Protein AF-A0A923QJL9-F1 (afdb_monomer)

Sequence (127 aa):
MVTKMKKPSSSETKSASPLAGTVKESAQQIWLAGLGAFSKAQDEGGKVFESLVKDGVAIQRKTQAVAEEKISEATNKMASMATQISSKASGQWGKLEDIFEDRVAKALNKLGVPSAKDIAALNARID

Mean predicted aligned error: 19.51 Å

pLDDT: mean 76.13, std 14.16, range [36.53, 93.5]

Radius of gyration: 48.53 Å; Cα contacts (8 Å, |Δi|>4): 6; chains: 1; bounding box: 66×45×153 Å

Secondary structure (DSSP, 8-state):
-----------------HHHHHHHHHHHHHHHHHHHHHHHHHHHHHHHHHHHHHHHHHHHHHHHHHHHHHHHHHHHHHHHHHHHHHHHHHHHHHHHHHHHHHHHHHHHHHTT---HHHHHHHHHHH-

Solvent-accessible surface area (backbone atoms only — not comparable to full-atom values): 7371 Å² total; per-residue (Å²): 135,90,81,89,88,86,82,82,79,89,82,85,82,93,60,88,48,73,65,62,58,51,51,51,52,49,52,50,49,52,48,50,50,50,54,51,50,50,51,49,49,52,63,52,43,53,54,54,47,52,49,50,52,52,50,49,52,52,50,50,52,52,50,49,54,50,47,52,51,52,49,51,51,49,49,50,52,49,50,51,49,50,51,51,49,48,66,68,38,51,75,53,47,54,60,49,46,56,54,46,49,54,50,49,51,53,50,39,47,74,72,69,46,79,51,74,66,58,54,51,58,49,51,69,70,73,110

Structure (mmCIF, N/CA/C/O backbone):
data_AF-A0A923QJL9-F1
#
_entry.id   AF-A0A923QJL9-F1
#
loop_
_atom_site.group_PDB
_atom_site.id
_atom_site.type_symbol
_atom_site.label_atom_id
_atom_site.label_alt_id
_atom_site.label_comp_id
_atom_site.label_asym_id
_atom_site.label_entity_id
_atom_site.label_seq_id
_atom_site.pdbx_PDB_ins_code
_atom_site.Cartn_x
_atom_site.Cartn_y
_atom_site.Cartn_z
_atom_site.occupancy
_atom_site.B_iso_or_equiv
_atom_site.auth_seq_id
_atom_site.auth_comp_id
_atom_site.auth_asym_id
_atom_site.auth_atom_id
_atom_site.pdbx_PDB_model_num
ATOM 1 N N . MET A 1 1 ? -6.615 -32.012 94.100 1.00 39.97 1 MET A N 1
ATOM 2 C CA . MET A 1 1 ? -6.132 -31.851 92.708 1.00 39.97 1 MET A CA 1
ATOM 3 C C . MET A 1 1 ? -7.243 -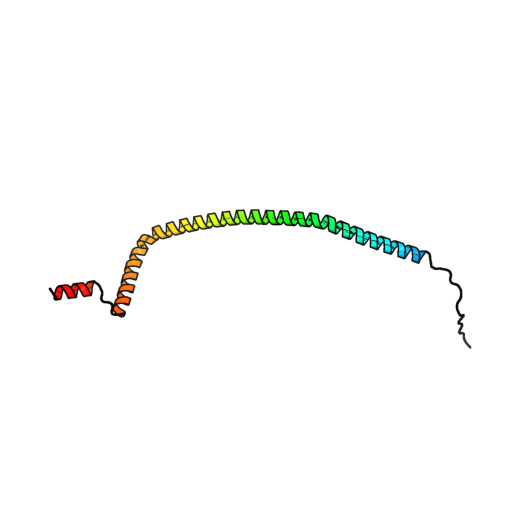32.364 91.781 1.00 39.97 1 MET A C 1
ATOM 5 O O . MET A 1 1 ? -7.682 -33.475 92.022 1.00 39.97 1 MET A O 1
ATOM 9 N N . VAL A 1 2 ? -7.996 -31.485 91.087 1.00 41.19 2 VAL A N 1
ATOM 10 C CA . VAL A 1 2 ? -7.834 -31.040 89.663 1.00 41.19 2 VAL A CA 1
ATOM 11 C C . VAL A 1 2 ? -8.356 -32.121 88.689 1.00 41.19 2 VAL A C 1
ATOM 13 O O . VAL A 1 2 ? -7.920 -33.250 88.820 1.00 41.19 2 VAL A O 1
ATOM 16 N N . THR A 1 3 ? -9.237 -31.953 87.691 1.00 41.44 3 THR A N 1
ATOM 17 C CA . THR A 1 3 ? -10.204 -30.942 87.197 1.00 41.44 3 THR A CA 1
ATOM 18 C C . THR A 1 3 ? -11.065 -31.633 86.109 1.00 41.44 3 THR A C 1
ATOM 20 O O . THR A 1 3 ? -10.532 -32.442 85.363 1.00 41.44 3 THR A O 1
ATOM 23 N N . LYS A 1 4 ? -12.350 -31.245 85.998 1.00 51.62 4 LYS A N 1
ATOM 24 C CA . LYS A 1 4 ? -13.256 -31.168 84.814 1.00 51.62 4 LYS A CA 1
ATOM 25 C C . LYS A 1 4 ? -13.080 -32.111 83.599 1.00 51.62 4 LYS A C 1
ATOM 27 O O . LYS A 1 4 ? -12.076 -32.023 82.910 1.00 51.62 4 LYS A O 1
ATOM 32 N N . MET A 1 5 ? -14.216 -32.626 83.097 1.00 44.22 5 MET A N 1
ATOM 33 C CA . MET A 1 5 ? -14.722 -32.201 81.774 1.00 44.22 5 MET A CA 1
ATOM 34 C C . MET A 1 5 ? -16.230 -32.424 81.585 1.00 44.22 5 MET A C 1
ATOM 36 O O . MET A 1 5 ? -16.801 -33.455 81.914 1.00 44.22 5 MET A O 1
ATOM 40 N N . LYS A 1 6 ? -16.854 -31.363 81.081 1.00 50.56 6 LYS A N 1
ATOM 41 C CA . LYS A 1 6 ? -18.280 -31.093 80.912 1.00 50.56 6 LYS A CA 1
ATOM 42 C C . LYS A 1 6 ? -18.604 -31.283 79.428 1.00 50.56 6 LYS A C 1
ATOM 44 O O . LYS A 1 6 ? -17.908 -30.698 78.603 1.00 50.56 6 LYS A O 1
ATOM 49 N N . LYS A 1 7 ? -19.666 -32.013 79.083 1.00 42.50 7 LYS A N 1
ATOM 50 C CA . LYS A 1 7 ? -20.291 -31.921 77.754 1.00 42.50 7 LYS A CA 1
ATOM 51 C C . LYS A 1 7 ? -21.805 -32.099 77.888 1.00 42.50 7 LYS A C 1
ATOM 53 O O . LYS A 1 7 ? -22.249 -33.226 78.081 1.00 42.50 7 LYS A O 1
ATOM 58 N N . PRO A 1 8 ? -22.609 -31.023 77.838 1.00 46.75 8 PRO A N 1
ATOM 59 C CA . PRO A 1 8 ? -24.030 -31.166 77.613 1.00 46.75 8 PRO A CA 1
ATOM 60 C C . PRO A 1 8 ? -24.279 -31.317 76.111 1.00 46.75 8 PRO A C 1
ATOM 62 O O . PRO A 1 8 ? -23.747 -30.574 75.284 1.00 46.75 8 PRO A O 1
ATOM 65 N N . SER A 1 9 ? -25.080 -32.328 75.802 1.00 36.53 9 SER A N 1
ATOM 66 C CA . SER A 1 9 ? -25.795 -32.487 74.547 1.00 36.53 9 SER A CA 1
ATOM 67 C C . SER A 1 9 ? -26.778 -31.329 74.350 1.00 36.53 9 SER A C 1
ATOM 69 O O . SER A 1 9 ? -27.360 -30.820 75.303 1.00 36.53 9 SER A O 1
ATOM 71 N N . SER A 1 10 ? -26.911 -30.951 73.085 1.00 50.44 10 SER A N 1
ATOM 72 C CA . SER A 1 10 ? -27.843 -30.023 72.443 1.00 50.44 10 SER A CA 1
ATOM 73 C C . SER A 1 10 ? -29.186 -29.753 73.134 1.00 50.44 10 SER A C 1
ATOM 75 O O . SER A 1 10 ? -29.968 -30.682 73.318 1.00 50.44 10 SER A O 1
ATOM 77 N N . SER A 1 11 ? -29.527 -28.469 73.279 1.00 43.44 11 SER A N 1
ATOM 78 C CA . SER A 1 11 ? -30.764 -27.908 72.709 1.00 43.44 11 SER A CA 1
ATOM 79 C C . SER A 1 11 ? -30.821 -26.389 72.891 1.00 43.44 11 SER A C 1
ATOM 81 O O . SER A 1 11 ? -30.565 -25.877 73.974 1.00 43.44 11 SER A O 1
ATOM 83 N N . GLU A 1 12 ? -31.236 -25.719 71.817 1.00 47.00 12 GLU A N 1
ATOM 84 C CA . GLU A 1 12 ? -31.714 -24.333 71.749 1.00 47.00 12 GLU A CA 1
ATOM 85 C C . GLU A 1 12 ? -30.666 -23.214 71.743 1.00 47.00 12 GLU A C 1
ATOM 87 O O . GLU A 1 12 ? -30.402 -22.519 72.717 1.00 47.00 12 GLU A O 1
ATOM 92 N N . THR A 1 13 ? -30.164 -22.921 70.546 1.00 37.38 13 THR A N 1
ATOM 93 C CA . THR A 1 13 ? -29.840 -21.540 70.182 1.00 37.38 13 THR A CA 1
ATOM 94 C C . THR A 1 13 ? -30.726 -21.161 69.005 1.00 37.38 13 THR A C 1
ATOM 96 O O . THR A 1 13 ? -30.373 -21.311 67.838 1.00 37.38 13 THR A O 1
ATOM 99 N N . LYS A 1 14 ? -31.940 -20.708 69.338 1.00 50.19 14 LYS A N 1
ATOM 100 C CA . LYS A 1 14 ? -32.733 -19.846 68.462 1.00 50.19 14 LYS A CA 1
ATOM 101 C C . LYS A 1 14 ? -31.970 -18.533 68.299 1.00 50.19 14 LYS A C 1
ATOM 103 O O . LYS A 1 14 ? -32.173 -17.593 69.056 1.00 50.19 14 LYS A O 1
ATOM 108 N N . SER A 1 15 ? -31.090 -18.480 67.315 1.00 44.81 15 SER A N 1
ATOM 109 C CA . SER A 1 15 ? -30.614 -17.223 66.744 1.00 44.81 15 SER A CA 1
ATOM 110 C C . SER A 1 15 ? -29.970 -17.513 65.396 1.00 44.81 15 SER A C 1
ATOM 112 O O . SER A 1 15 ? -28.760 -17.412 65.209 1.00 44.81 15 SER A O 1
ATOM 114 N N . ALA A 1 16 ? -30.816 -17.831 64.410 1.00 52.66 16 ALA A N 1
ATOM 115 C CA . ALA A 1 16 ? -30.533 -17.392 63.051 1.00 52.66 16 ALA A CA 1
ATOM 116 C C . ALA A 1 16 ? -30.470 -15.863 63.123 1.00 52.66 16 ALA A C 1
ATOM 118 O O . ALA A 1 16 ? -31.487 -15.173 63.155 1.00 52.66 16 ALA A O 1
ATOM 119 N N . SER A 1 17 ? -29.257 -15.371 63.353 1.00 54.94 17 SER A N 1
ATOM 120 C CA . SER A 1 17 ? -28.991 -13.980 63.657 1.00 54.94 17 SER A CA 1
ATOM 121 C C . SER A 1 17 ? -29.517 -13.127 62.496 1.00 54.94 17 SER A C 1
ATOM 123 O O . SER A 1 17 ? -29.236 -13.475 61.346 1.00 54.94 17 SER A O 1
ATOM 125 N N . PRO A 1 18 ? -30.258 -12.031 62.741 1.00 58.25 18 PRO A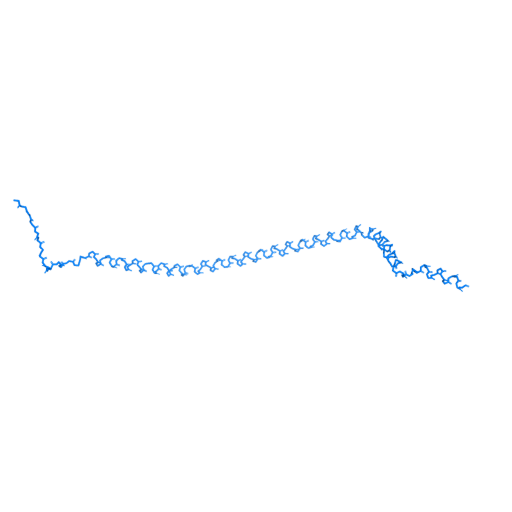 N 1
ATOM 126 C CA . PRO A 1 18 ? -30.777 -11.145 61.688 1.00 58.25 18 PRO A CA 1
ATOM 127 C C . PRO A 1 18 ? -29.684 -10.647 60.722 1.00 58.25 18 PRO A C 1
ATOM 129 O O . PRO A 1 18 ? -29.972 -10.279 59.589 1.00 58.25 18 PRO A O 1
ATOM 132 N N . LEU A 1 19 ? -28.418 -10.746 61.136 1.00 56.16 19 LEU A N 1
ATOM 133 C CA . LEU A 1 19 ? -27.207 -10.526 60.348 1.00 56.16 19 LEU A CA 1
ATOM 134 C C . LEU A 1 19 ? -27.029 -11.487 59.151 1.00 56.16 19 LEU A C 1
ATOM 136 O O . LEU A 1 19 ? -26.502 -11.084 58.122 1.00 56.16 19 LEU A O 1
ATOM 140 N N . ALA A 1 20 ? -27.458 -12.751 59.237 1.00 61.12 20 ALA A N 1
ATOM 141 C CA . ALA A 1 20 ? -27.323 -13.700 58.122 1.00 61.12 20 ALA A CA 1
ATOM 142 C C . ALA A 1 20 ? -28.335 -13.417 56.995 1.00 61.12 20 ALA A C 1
ATOM 144 O O . ALA A 1 20 ? -28.029 -13.603 55.817 1.00 61.12 20 ALA A O 1
ATOM 145 N N . GLY A 1 21 ? -29.527 -12.927 57.357 1.00 68.50 21 GLY A N 1
ATOM 146 C CA . GLY A 1 21 ? -30.543 -12.483 56.402 1.00 68.50 21 GLY A CA 1
ATOM 147 C C . GLY A 1 21 ? -30.126 -11.208 55.670 1.00 68.50 21 GLY A C 1
ATOM 148 O O . GLY A 1 21 ? -30.240 -11.147 54.449 1.00 68.50 21 GLY A O 1
ATOM 149 N N . THR A 1 22 ? -29.561 -10.230 56.386 1.00 69.31 22 THR A N 1
ATOM 150 C CA . THR A 1 22 ? -29.085 -8.977 55.778 1.00 69.31 22 THR A CA 1
ATOM 151 C C . THR A 1 22 ? -27.878 -9.188 54.870 1.00 69.31 22 THR A C 1
ATOM 153 O O . THR A 1 22 ? -27.831 -8.601 53.797 1.00 69.31 22 THR A O 1
ATOM 156 N N . VAL A 1 23 ? -26.937 -10.071 55.228 1.00 71.62 23 VAL A N 1
ATOM 157 C CA . VAL A 1 23 ? -25.786 -10.396 54.363 1.00 71.62 23 VAL A CA 1
ATOM 158 C C . VAL A 1 23 ? -26.226 -11.098 53.076 1.00 71.62 23 VAL A C 1
ATOM 160 O O . VAL A 1 23 ? -25.702 -10.784 52.010 1.00 71.62 23 VAL A O 1
ATOM 163 N N . LYS A 1 24 ? -27.207 -12.007 53.141 1.00 73.19 24 LYS A N 1
ATOM 164 C CA . LYS A 1 24 ? -27.773 -12.654 51.947 1.00 73.19 24 LYS A CA 1
ATOM 165 C C . LYS A 1 24 ? -28.480 -11.641 51.041 1.00 73.19 24 LYS A C 1
ATOM 167 O O . LYS A 1 24 ? -28.263 -11.663 49.834 1.00 73.19 24 LYS A O 1
ATOM 172 N N . GLU A 1 25 ? -29.268 -10.740 51.622 1.00 79.00 25 GLU A N 1
ATOM 173 C CA . GLU A 1 25 ? -29.960 -9.677 50.885 1.00 79.00 25 GLU A CA 1
ATOM 174 C C . GLU A 1 25 ? -28.963 -8.707 50.228 1.00 79.00 25 GLU A C 1
ATOM 176 O O . GLU A 1 25 ? -29.075 -8.404 49.043 1.00 79.00 25 GLU A O 1
ATOM 181 N N . SER A 1 26 ? -27.915 -8.291 50.948 1.00 77.94 26 SER A N 1
ATOM 182 C CA . SER A 1 26 ? -26.847 -7.448 50.398 1.00 77.94 26 SER A CA 1
ATOM 183 C C . SER A 1 26 ? -26.049 -8.154 49.303 1.00 77.94 26 SER A C 1
ATOM 185 O O . SER A 1 26 ? -25.765 -7.546 48.276 1.00 77.94 26 SER A O 1
ATOM 187 N N . ALA A 1 27 ? -25.714 -9.435 49.473 1.00 78.56 27 ALA A N 1
ATOM 188 C CA . ALA A 1 27 ? -25.032 -10.212 48.439 1.00 78.56 27 ALA A CA 1
ATOM 189 C C . ALA A 1 27 ? -25.893 -10.341 47.173 1.00 78.56 27 ALA A C 1
ATOM 191 O O . ALA A 1 27 ? -25.381 -10.238 46.059 1.00 78.56 27 ALA A O 1
ATOM 192 N N . GLN A 1 28 ? -27.207 -10.500 47.337 1.00 79.62 28 GLN A N 1
ATOM 193 C CA . GLN A 1 28 ? -28.150 -10.583 46.230 1.00 79.62 28 GLN A CA 1
ATOM 194 C C . GLN A 1 28 ? -28.323 -9.236 45.518 1.00 79.62 28 GLN A C 1
ATOM 196 O O . GLN A 1 28 ? -28.346 -9.194 44.290 1.00 79.62 28 GLN A O 1
ATOM 201 N N . GLN A 1 29 ? -28.342 -8.126 46.258 1.00 81.69 29 GLN A N 1
ATOM 202 C CA . GLN A 1 29 ? -28.332 -6.782 45.676 1.00 81.69 29 GLN A CA 1
ATOM 203 C C . GLN A 1 29 ? -27.027 -6.467 44.944 1.00 81.69 29 GLN A C 1
ATOM 205 O O . GLN A 1 29 ? -27.070 -5.923 43.844 1.00 81.69 29 GLN A O 1
ATOM 210 N N . ILE A 1 30 ? -25.873 -6.845 45.500 1.00 85.12 30 ILE A N 1
ATOM 211 C CA . ILE A 1 30 ? -24.569 -6.682 44.841 1.00 85.12 30 ILE A CA 1
ATOM 212 C C . ILE A 1 30 ? -24.519 -7.506 43.551 1.00 85.12 30 ILE A C 1
ATOM 214 O O . ILE A 1 30 ? -24.039 -7.021 42.529 1.00 85.12 30 ILE A O 1
ATOM 218 N N . TRP A 1 31 ? -25.060 -8.725 43.564 1.00 83.12 31 TRP A N 1
ATOM 219 C CA . TRP A 1 31 ? -25.123 -9.579 42.380 1.00 83.12 31 TRP A CA 1
ATOM 220 C C . TRP A 1 31 ? -26.033 -9.000 41.288 1.00 83.12 31 TRP A C 1
ATOM 222 O O . TRP A 1 31 ? -25.649 -8.941 40.120 1.00 83.12 31 TRP A O 1
ATOM 232 N N . LEU A 1 32 ? -27.219 -8.517 41.666 1.00 89.62 32 LEU A N 1
ATOM 233 C CA . LEU A 1 32 ? -28.153 -7.866 40.745 1.00 89.62 32 LEU A CA 1
ATOM 234 C C . LEU A 1 32 ? -27.591 -6.551 40.193 1.00 89.62 32 LEU A C 1
ATOM 236 O O . LEU A 1 32 ? -27.737 -6.277 39.004 1.00 89.62 32 LEU A O 1
ATOM 240 N N . ALA A 1 33 ? -26.893 -5.770 41.019 1.00 86.31 33 ALA A N 1
ATOM 241 C CA . ALA A 1 33 ? -26.180 -4.576 40.581 1.00 86.31 33 ALA A CA 1
ATOM 242 C C . ALA A 1 33 ? -25.025 -4.922 39.628 1.00 86.31 33 ALA A C 1
ATOM 244 O O . ALA A 1 33 ? -24.823 -4.222 38.638 1.00 86.31 33 ALA A O 1
ATOM 245 N N . GLY A 1 34 ? -24.313 -6.026 39.875 1.00 79.31 34 GLY A N 1
ATOM 246 C CA . GLY A 1 34 ? -23.274 -6.544 38.985 1.00 79.31 34 GLY A CA 1
ATOM 247 C C . GLY A 1 34 ? -23.818 -6.945 37.612 1.00 79.31 34 GLY A C 1
ATOM 248 O O . GLY A 1 34 ? -23.274 -6.530 36.591 1.00 79.31 34 GLY A O 1
ATOM 249 N N . LEU A 1 35 ? -24.935 -7.679 37.570 1.00 84.06 35 LEU A N 1
ATOM 250 C CA . LEU A 1 35 ? -25.624 -8.042 36.324 1.00 84.06 35 LEU A CA 1
ATOM 251 C C . LEU A 1 35 ? -26.202 -6.821 35.596 1.00 84.06 35 LEU A C 1
ATOM 253 O O . LEU A 1 35 ? -26.092 -6.729 34.376 1.00 84.06 35 LEU A O 1
ATOM 257 N N . GLY A 1 36 ? -26.769 -5.859 36.328 1.00 80.62 36 GLY A N 1
ATOM 258 C CA . GLY A 1 36 ? -27.291 -4.617 35.756 1.00 80.62 36 GLY A CA 1
ATOM 259 C C . GLY A 1 36 ? -26.194 -3.729 35.164 1.00 80.62 36 GLY A C 1
ATOM 260 O O . GLY A 1 36 ? -26.350 -3.204 34.063 1.00 80.62 36 GLY A O 1
ATOM 261 N N . ALA A 1 37 ? -25.054 -3.602 35.850 1.00 78.62 37 ALA A N 1
ATOM 262 C CA . ALA A 1 37 ? -23.896 -2.867 35.347 1.00 78.62 37 ALA A CA 1
ATOM 263 C C . ALA A 1 37 ? -23.265 -3.553 34.126 1.00 78.62 37 ALA A C 1
ATOM 265 O O . ALA A 1 37 ? -22.902 -2.871 33.171 1.00 78.62 37 ALA A O 1
ATOM 266 N N . PHE A 1 38 ? -23.185 -4.888 34.116 1.00 74.12 38 PHE A N 1
ATOM 267 C CA . PHE A 1 38 ? -22.704 -5.652 32.963 1.00 74.12 38 PHE A CA 1
ATOM 268 C C . PHE A 1 38 ? -23.635 -5.515 31.750 1.00 74.12 38 PHE A C 1
ATOM 270 O O . PHE A 1 38 ? -23.160 -5.260 30.647 1.00 74.12 38 PHE A O 1
ATOM 277 N N . SER A 1 39 ? -24.954 -5.598 31.953 1.00 77.81 39 SER A N 1
ATOM 278 C CA . SER A 1 39 ? -25.940 -5.364 30.889 1.00 77.81 39 SER A CA 1
ATOM 279 C C . SER A 1 39 ? -25.832 -3.942 30.332 1.00 77.81 39 SER A C 1
ATOM 281 O O . SER A 1 39 ? -25.830 -3.751 29.122 1.00 77.81 39 SER A O 1
ATOM 283 N N . LYS A 1 40 ? -25.656 -2.939 31.201 1.00 74.44 40 LYS A N 1
ATOM 284 C CA . LYS A 1 40 ? -25.480 -1.545 30.778 1.00 74.44 40 LYS A CA 1
ATOM 285 C C . LYS A 1 40 ? -24.164 -1.323 30.026 1.00 74.44 40 LYS A C 1
ATOM 287 O O . LYS A 1 40 ? -24.147 -0.606 29.033 1.00 74.44 40 LYS A O 1
ATOM 292 N N . ALA A 1 41 ? -23.081 -1.973 30.448 1.00 74.06 41 ALA A N 1
ATOM 293 C CA . ALA A 1 41 ? -21.812 -1.965 29.725 1.00 74.06 41 ALA A CA 1
ATOM 294 C C . ALA A 1 41 ? -21.896 -2.702 28.377 1.00 74.06 41 ALA A C 1
ATOM 296 O O . ALA A 1 41 ? -21.181 -2.337 27.450 1.00 74.06 41 ALA A O 1
ATOM 297 N N . GLN A 1 42 ? -22.768 -3.706 28.237 1.00 72.12 42 GLN A N 1
ATOM 298 C CA . GLN A 1 42 ? -23.033 -4.374 26.961 1.00 72.12 42 GLN A CA 1
ATOM 299 C C . GLN A 1 42 ? -23.807 -3.454 25.999 1.00 72.12 42 GLN A C 1
ATOM 301 O O . GLN A 1 42 ? -23.401 -3.305 24.844 1.00 72.12 42 GLN A O 1
ATOM 306 N N . ASP A 1 43 ? -24.842 -2.765 26.489 1.00 75.31 43 ASP A N 1
ATOM 307 C CA . ASP A 1 43 ? -25.622 -1.794 25.708 1.00 75.31 43 ASP A CA 1
ATOM 308 C C . ASP A 1 43 ? -24.798 -0.556 25.308 1.00 75.31 43 ASP A C 1
ATOM 310 O O . ASP A 1 43 ? -24.876 -0.071 24.175 1.00 75.31 43 ASP A O 1
ATOM 314 N N . GLU A 1 44 ? -23.983 -0.028 26.224 1.00 75.69 44 GLU A N 1
ATOM 315 C CA . GLU A 1 44 ? -23.091 1.104 25.948 1.00 75.69 44 GLU A CA 1
ATOM 316 C C . GLU A 1 44 ? -21.857 0.672 25.138 1.00 75.69 44 GLU A C 1
ATOM 318 O O . GLU A 1 44 ? -21.395 1.415 24.271 1.00 75.69 44 GLU A O 1
ATOM 323 N N . GLY A 1 45 ? -21.370 -0.555 25.335 1.00 74.00 45 GLY A N 1
ATOM 324 C CA . GLY A 1 45 ? -20.238 -1.128 24.609 1.00 74.00 45 GLY A CA 1
ATOM 325 C C . GLY A 1 45 ? -20.499 -1.279 23.112 1.00 74.00 45 GLY A C 1
ATOM 326 O O . GLY A 1 45 ? -19.611 -0.986 22.312 1.00 74.00 45 GLY A O 1
ATOM 327 N N . GLY A 1 46 ? -21.726 -1.641 22.715 1.00 79.38 46 GLY A N 1
ATOM 328 C CA . GLY A 1 46 ? -22.124 -1.708 21.303 1.00 79.38 46 GLY A CA 1
ATOM 329 C C . GLY A 1 46 ? -22.016 -0.359 20.584 1.00 79.38 46 GLY A C 1
ATOM 330 O O . GLY A 1 46 ? -21.476 -0.286 19.483 1.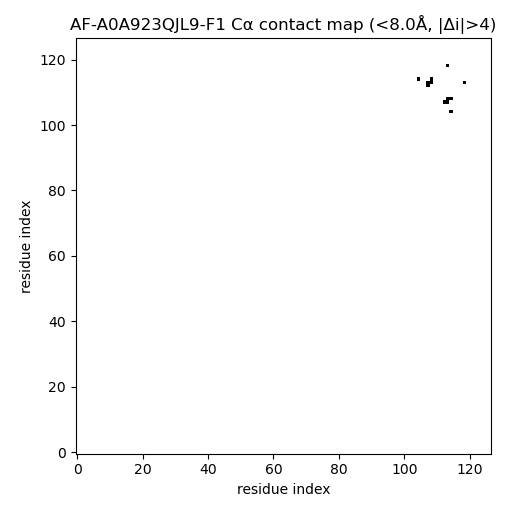00 79.38 46 GLY A O 1
ATOM 331 N N . LYS A 1 47 ? -22.432 0.734 21.237 1.00 82.00 47 LYS A N 1
ATOM 332 C CA . LYS A 1 47 ? -22.341 2.094 20.671 1.00 82.00 47 LYS A CA 1
ATOM 333 C C . LYS A 1 47 ? -20.901 2.573 20.523 1.00 82.00 47 LYS A C 1
ATOM 335 O O . LYS A 1 47 ? -20.553 3.186 19.515 1.00 82.00 47 LYS A O 1
ATOM 340 N N . VAL A 1 48 ? -20.055 2.299 21.516 1.00 79.88 48 VAL A N 1
ATOM 341 C CA . VAL A 1 48 ? -18.628 2.650 21.451 1.00 79.88 48 VAL A CA 1
ATOM 342 C C . VAL A 1 48 ? -17.932 1.829 20.365 1.00 79.88 48 VAL A C 1
ATOM 344 O O . VAL A 1 48 ? -17.136 2.376 19.604 1.00 79.88 48 VAL A O 1
ATOM 347 N N . PHE A 1 49 ? -18.280 0.548 20.227 1.00 80.50 49 PHE A N 1
ATOM 348 C CA . PHE A 1 49 ? -17.787 -0.301 19.147 1.00 80.50 49 PHE A CA 1
ATOM 349 C C . PHE A 1 49 ? -18.214 0.211 17.765 1.00 80.50 49 PHE A C 1
ATOM 351 O O . PHE A 1 49 ? -17.361 0.379 16.899 1.00 80.50 49 PHE A O 1
ATOM 358 N N . GLU A 1 50 ? -19.494 0.527 17.553 1.00 85.94 50 GLU A N 1
ATOM 359 C CA . GLU A 1 50 ? -19.968 1.110 16.289 1.00 85.94 50 GLU A CA 1
ATOM 360 C C . GLU A 1 50 ? -19.263 2.432 15.960 1.00 85.94 50 GLU A C 1
ATOM 362 O O . GLU A 1 50 ? -18.883 2.655 14.808 1.00 85.94 50 GLU A O 1
ATOM 367 N N . SER A 1 51 ? -19.034 3.289 16.962 1.00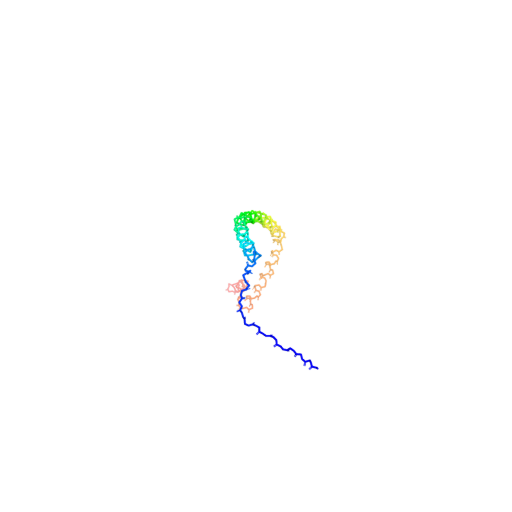 86.88 51 SER A N 1
ATOM 368 C CA . SER A 1 51 ? -18.264 4.525 16.784 1.00 86.88 51 SER A CA 1
ATOM 369 C C . SER A 1 51 ? -16.829 4.232 16.351 1.00 86.88 51 SER A C 1
ATOM 371 O O . SER A 1 51 ? -16.361 4.806 15.372 1.00 86.88 51 SER A O 1
ATOM 373 N N . LEU A 1 52 ? -16.148 3.298 17.020 1.00 86.19 52 LEU A N 1
ATOM 374 C CA . LEU A 1 52 ? -14.785 2.892 16.671 1.00 86.19 52 LEU A CA 1
ATOM 375 C C . LEU A 1 52 ? -14.705 2.272 15.271 1.00 86.19 52 LEU A C 1
ATOM 377 O O . LEU A 1 52 ? -13.759 2.546 14.536 1.00 86.19 52 LEU A O 1
ATOM 381 N N . VAL A 1 53 ? -15.697 1.475 14.867 1.00 89.94 53 VAL A N 1
ATOM 382 C CA . VAL A 1 53 ? -15.778 0.919 13.507 1.00 89.94 53 VAL A CA 1
ATOM 383 C C . VAL A 1 53 ? -15.960 2.036 12.483 1.00 89.94 53 VAL A C 1
ATOM 385 O O . VAL A 1 53 ? -15.270 2.054 11.464 1.00 89.94 53 VAL A O 1
ATOM 388 N N . LYS A 1 54 ? -16.845 3.001 12.748 1.00 91.06 54 LYS A N 1
ATOM 389 C CA . LYS A 1 54 ? -17.070 4.148 11.860 1.00 91.06 54 LYS A CA 1
ATOM 390 C C . LYS A 1 54 ? -15.816 5.012 11.719 1.00 91.06 54 LYS A C 1
ATOM 392 O O . LYS A 1 54 ? -15.460 5.384 10.598 1.00 91.06 54 LYS A O 1
ATOM 397 N N . ASP A 1 55 ? -15.125 5.273 12.824 1.00 89.81 55 ASP A N 1
ATOM 398 C CA . ASP A 1 55 ? -13.862 6.010 12.839 1.00 89.81 55 ASP A CA 1
ATOM 399 C C . ASP A 1 55 ? -12.754 5.231 12.115 1.00 89.81 55 ASP A C 1
ATOM 401 O O . ASP A 1 55 ? -12.020 5.807 11.310 1.00 89.81 55 ASP A O 1
ATOM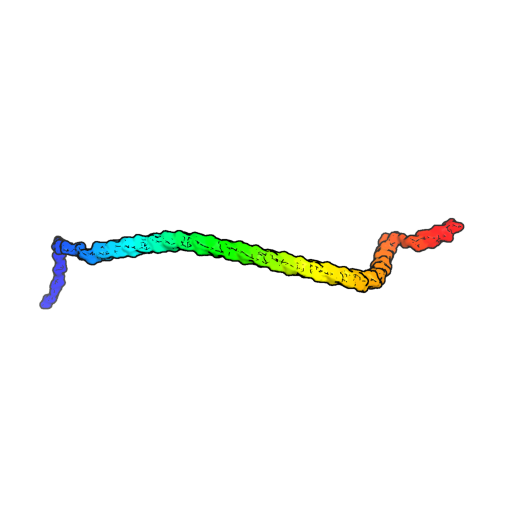 405 N N . GLY A 1 56 ? -12.688 3.909 12.298 1.00 88.62 56 GLY A N 1
ATOM 406 C CA . GLY A 1 56 ? -11.770 3.022 11.582 1.00 88.62 56 GLY A CA 1
ATOM 407 C C . GLY A 1 56 ? -11.989 3.040 10.067 1.00 88.62 56 GLY A C 1
ATOM 408 O O . GLY A 1 56 ? -11.038 3.225 9.307 1.00 88.62 56 GLY A O 1
ATOM 409 N N . VAL A 1 57 ? -13.243 2.946 9.611 1.00 89.31 57 VAL A N 1
ATOM 410 C CA . VAL A 1 57 ? -13.598 3.048 8.184 1.00 89.31 57 VAL A CA 1
ATOM 411 C C . VAL A 1 57 ? -13.263 4.437 7.628 1.00 89.31 57 VAL A C 1
ATOM 413 O O . VAL A 1 57 ? -12.769 4.552 6.504 1.00 89.31 57 VAL A O 1
ATOM 416 N N . ALA A 1 58 ? -13.487 5.505 8.398 1.00 87.38 58 ALA A N 1
ATOM 417 C CA . ALA A 1 58 ? -13.129 6.861 7.988 1.00 87.38 58 ALA A CA 1
ATOM 418 C C . ALA A 1 58 ? -11.606 7.047 7.860 1.00 87.38 58 ALA A C 1
ATOM 420 O O . ALA A 1 58 ? -11.142 7.656 6.892 1.00 87.38 58 ALA A O 1
ATOM 421 N N . ILE A 1 59 ? -10.825 6.492 8.792 1.00 87.75 59 ILE A N 1
ATOM 422 C CA . ILE A 1 59 ? -9.356 6.488 8.743 1.00 87.75 59 ILE A CA 1
ATOM 423 C C . ILE A 1 59 ? -8.856 5.670 7.552 1.00 87.75 59 ILE A C 1
ATOM 425 O O . ILE A 1 59 ? -7.987 6.145 6.820 1.00 87.75 59 ILE A O 1
ATOM 429 N N . GLN A 1 60 ? -9.419 4.485 7.306 1.00 78.88 60 GLN A N 1
ATOM 430 C CA . GLN A 1 60 ? -9.071 3.658 6.151 1.00 78.88 60 GLN A CA 1
ATOM 431 C C . GLN A 1 60 ? -9.325 4.405 4.838 1.00 78.88 60 GLN A C 1
ATOM 433 O O . GLN A 1 60 ? -8.431 4.468 3.999 1.00 78.88 60 GLN A O 1
ATOM 438 N N . ARG A 1 61 ? -10.498 5.032 4.675 1.00 82.81 61 ARG A N 1
ATOM 439 C CA . ARG A 1 61 ? -10.827 5.815 3.470 1.00 82.81 61 ARG A CA 1
ATOM 440 C C . ARG A 1 61 ? -9.893 7.005 3.274 1.00 82.81 61 ARG A C 1
ATOM 442 O O . ARG A 1 61 ? -9.417 7.221 2.165 1.00 82.81 61 ARG A O 1
ATOM 449 N N . LYS A 1 62 ? -9.598 7.761 4.339 1.00 78.69 62 LYS A N 1
ATOM 450 C CA . LYS A 1 62 ? -8.629 8.869 4.275 1.00 78.69 62 LYS A CA 1
ATOM 451 C C . LYS A 1 62 ? -7.232 8.375 3.903 1.00 78.69 62 LYS A C 1
ATOM 453 O O . LYS A 1 62 ? -6.569 8.994 3.082 1.00 78.69 62 LYS A O 1
ATOM 458 N N . THR A 1 63 ? -6.801 7.255 4.475 1.00 75.81 63 THR A N 1
ATOM 459 C CA . THR A 1 63 ? -5.482 6.668 4.204 1.00 75.81 63 THR A CA 1
ATOM 460 C C . THR A 1 63 ? -5.394 6.152 2.775 1.00 75.81 63 THR A C 1
ATOM 462 O O . THR A 1 63 ? -4.393 6.391 2.112 1.00 75.81 63 THR A O 1
ATOM 465 N N . GLN A 1 64 ? -6.449 5.502 2.279 1.00 77.50 64 GLN A N 1
ATOM 466 C CA . GLN A 1 64 ? -6.537 5.051 0.896 1.00 77.50 64 GLN A CA 1
ATOM 467 C C . GLN A 1 64 ? -6.478 6.231 -0.077 1.00 77.50 64 GLN A C 1
ATOM 469 O O . GLN A 1 64 ? -5.668 6.193 -0.991 1.00 77.50 64 GLN A O 1
ATOM 474 N N . ALA A 1 65 ? -7.249 7.296 0.154 1.00 77.19 65 ALA A N 1
ATOM 475 C CA . ALA A 1 65 ? -7.223 8.481 -0.704 1.00 77.19 65 ALA A CA 1
ATOM 476 C C . ALA A 1 65 ? -5.830 9.136 -0.745 1.00 77.19 65 ALA A C 1
ATOM 478 O O . ALA A 1 65 ? -5.321 9.442 -1.819 1.00 77.19 65 ALA A O 1
ATOM 479 N N . VAL A 1 66 ? -5.173 9.282 0.412 1.00 77.06 66 VAL A N 1
ATOM 480 C CA . VAL A 1 66 ? -3.806 9.827 0.485 1.00 77.06 66 VAL A CA 1
ATOM 481 C C . VAL A 1 66 ? -2.794 8.885 -0.171 1.00 77.06 66 VAL A C 1
ATOM 483 O O . VAL A 1 66 ? -1.868 9.346 -0.832 1.00 77.06 66 VAL A O 1
ATOM 486 N N . ALA A 1 67 ? -2.941 7.569 -0.012 1.00 72.12 67 ALA A N 1
ATOM 487 C CA . ALA A 1 67 ? -2.076 6.589 -0.660 1.00 72.12 67 ALA A CA 1
ATOM 488 C C . ALA A 1 67 ? -2.255 6.603 -2.185 1.00 72.12 67 ALA A C 1
ATOM 490 O O . ALA A 1 67 ? -1.261 6.620 -2.903 1.00 72.12 67 ALA A O 1
ATOM 491 N N . GLU A 1 68 ? -3.492 6.653 -2.678 1.00 72.25 68 GLU A N 1
ATOM 492 C CA . GLU A 1 68 ? -3.811 6.775 -4.103 1.00 72.25 68 GLU A CA 1
ATOM 493 C C . GLU A 1 68 ? -3.234 8.071 -4.690 1.00 72.25 68 GLU A C 1
ATOM 495 O O . GLU A 1 68 ? -2.593 8.035 -5.740 1.00 72.25 68 GLU A O 1
ATOM 500 N N . GLU A 1 69 ? -3.356 9.199 -3.985 1.00 75.31 69 GLU A N 1
ATOM 501 C CA . GLU A 1 69 ? -2.766 10.480 -4.388 1.00 75.31 69 GLU A CA 1
ATOM 502 C C . GLU A 1 69 ? -1.229 10.417 -4.425 1.00 75.31 69 GLU A C 1
ATOM 504 O O . GLU A 1 69 ? -0.607 10.776 -5.426 1.00 75.31 69 GLU A O 1
ATOM 509 N N . LYS A 1 70 ? -0.598 9.869 -3.376 1.00 74.56 70 LYS A N 1
ATOM 510 C CA . LYS A 1 70 ? 0.863 9.689 -3.292 1.00 74.56 70 LYS A CA 1
ATOM 511 C C . LYS A 1 70 ? 1.395 8.751 -4.376 1.00 74.56 70 LYS A C 1
ATOM 513 O O . LYS A 1 70 ? 2.452 9.023 -4.944 1.00 74.56 70 LYS A O 1
ATOM 518 N N . ILE A 1 71 ? 0.690 7.655 -4.663 1.00 79.06 71 ILE A N 1
ATOM 519 C CA . ILE A 1 71 ? 1.056 6.693 -5.712 1.00 79.06 71 ILE A CA 1
ATOM 520 C C . ILE A 1 71 ? 0.889 7.328 -7.089 1.00 79.06 71 ILE A C 1
ATOM 522 O O . ILE A 1 71 ? 1.766 7.161 -7.935 1.00 79.06 71 ILE A O 1
ATOM 526 N N . SER A 1 72 ? -0.187 8.083 -7.314 1.00 79.31 72 SER A N 1
ATOM 527 C CA . SER A 1 72 ? -0.403 8.810 -8.566 1.00 79.31 72 SER A CA 1
ATOM 528 C C . SER A 1 72 ? 0.707 9.837 -8.806 1.00 79.31 72 SER A C 1
ATOM 530 O O . SER A 1 72 ? 1.340 9.839 -9.862 1.00 79.31 72 SER A O 1
ATOM 532 N N . GLU A 1 73 ? 1.053 10.645 -7.798 1.00 79.81 73 GLU A N 1
ATOM 533 C CA . GLU A 1 73 ? 2.174 11.586 -7.891 1.00 79.81 73 GLU A CA 1
ATOM 534 C C . GLU A 1 73 ? 3.520 10.894 -8.124 1.00 79.81 73 GLU A C 1
ATOM 536 O O . GLU A 1 73 ? 4.318 11.358 -8.940 1.00 79.81 73 GLU A O 1
ATOM 541 N N . ALA A 1 74 ? 3.796 9.801 -7.408 1.00 80.25 74 ALA A N 1
ATOM 542 C CA . ALA A 1 74 ? 5.033 9.044 -7.563 1.00 80.25 74 ALA A CA 1
ATOM 543 C C . ALA A 1 74 ? 5.128 8.415 -8.957 1.00 80.25 74 ALA A C 1
ATOM 545 O O . ALA A 1 74 ? 6.177 8.501 -9.592 1.00 80.25 74 ALA A O 1
ATOM 546 N N . THR A 1 75 ? 4.026 7.859 -9.463 1.00 80.06 75 THR A N 1
ATOM 547 C CA . THR A 1 75 ? 3.922 7.313 -10.821 1.00 80.06 75 THR A CA 1
ATOM 548 C C . THR A 1 75 ? 4.155 8.402 -11.863 1.00 80.06 75 THR A C 1
ATOM 550 O O . THR A 1 75 ? 4.951 8.206 -12.775 1.00 80.06 75 THR A O 1
ATOM 553 N N . ASN A 1 76 ? 3.558 9.585 -11.700 1.00 85.38 76 ASN A N 1
ATOM 554 C CA . ASN A 1 76 ? 3.759 10.714 -12.612 1.00 85.38 76 ASN A CA 1
ATOM 555 C C . ASN A 1 76 ? 5.204 11.248 -12.579 1.00 85.38 76 ASN A C 1
ATOM 557 O O . ASN A 1 76 ? 5.803 11.535 -13.621 1.00 85.38 76 ASN A O 1
ATOM 561 N N . LYS A 1 77 ? 5.815 11.338 -11.391 1.00 85.38 77 LYS A N 1
ATOM 562 C CA . LYS A 1 77 ? 7.236 11.697 -11.234 1.00 85.38 77 LYS A CA 1
ATOM 563 C C . LYS A 1 77 ? 8.153 10.637 -11.845 1.00 85.38 77 LYS A C 1
ATOM 565 O O . LYS A 1 77 ? 9.118 10.981 -12.516 1.00 85.38 77 LYS A O 1
ATOM 570 N N . MET A 1 78 ? 7.838 9.357 -11.677 1.00 87.06 78 MET A N 1
ATOM 571 C CA . MET A 1 78 ? 8.596 8.262 -12.277 1.00 87.06 78 MET A CA 1
ATOM 572 C C . MET A 1 78 ? 8.461 8.246 -13.798 1.00 87.06 78 MET A C 1
ATOM 574 O O . MET A 1 78 ? 9.469 8.125 -14.483 1.00 87.06 78 MET A O 1
ATOM 578 N N . ALA A 1 79 ? 7.252 8.428 -14.329 1.00 84.12 79 ALA A N 1
ATOM 579 C CA . ALA A 1 79 ? 7.008 8.519 -15.762 1.00 84.12 79 ALA A CA 1
ATOM 580 C C . ALA A 1 79 ? 7.781 9.693 -16.377 1.00 84.12 79 ALA A C 1
ATOM 582 O O . ALA A 1 79 ? 8.505 9.504 -17.348 1.00 84.12 79 ALA A O 1
ATOM 583 N N . SER A 1 80 ? 7.724 10.881 -15.766 1.00 83.25 80 SER A N 1
ATOM 584 C CA . SER A 1 80 ? 8.488 12.043 -16.245 1.00 83.25 80 SER A CA 1
ATOM 585 C C . SER A 1 80 ? 10.004 11.838 -16.156 1.00 83.25 80 SER A C 1
ATOM 587 O O . SER A 1 80 ? 10.717 12.169 -17.104 1.00 83.25 80 SER A O 1
ATOM 589 N N . MET A 1 81 ? 10.511 11.233 -15.077 1.00 84.06 81 MET A N 1
ATOM 590 C CA . MET A 1 81 ? 11.926 10.859 -14.961 1.00 84.06 81 MET A CA 1
ATOM 591 C C . MET A 1 81 ? 12.336 9.820 -16.008 1.00 84.06 81 MET A C 1
ATOM 593 O O . MET A 1 81 ? 13.394 9.960 -16.616 1.00 84.06 81 MET A O 1
ATOM 597 N N . ALA A 1 82 ? 11.497 8.817 -16.274 1.00 83.69 82 ALA A N 1
ATOM 598 C CA . ALA A 1 82 ? 11.731 7.820 -17.311 1.00 83.69 82 ALA A CA 1
ATOM 599 C C . ALA A 1 82 ? 11.749 8.459 -18.704 1.00 83.69 82 ALA A C 1
ATOM 601 O O . ALA A 1 82 ? 12.643 8.164 -19.490 1.00 83.69 82 ALA A O 1
ATOM 602 N N . THR A 1 83 ? 10.844 9.397 -19.002 1.00 81.00 83 THR A N 1
ATOM 603 C CA . THR A 1 83 ? 10.866 10.163 -20.257 1.00 81.00 83 THR A CA 1
ATOM 604 C C . THR A 1 83 ? 12.128 11.025 -20.372 1.00 81.00 83 THR A C 1
ATOM 606 O O . THR A 1 83 ? 12.749 11.069 -21.435 1.00 81.00 83 THR A O 1
ATOM 609 N N . GLN A 1 84 ? 12.569 11.678 -19.291 1.00 79.69 84 GLN A N 1
ATOM 610 C CA . GLN A 1 84 ? 13.804 12.476 -19.283 1.00 79.69 84 GLN A CA 1
ATOM 611 C C . GLN A 1 84 ? 15.068 11.620 -19.434 1.00 79.69 84 GLN A C 1
ATOM 613 O O . GLN A 1 84 ? 15.979 11.993 -20.169 1.00 79.69 84 GLN A O 1
ATOM 618 N N . ILE A 1 85 ? 15.126 10.461 -18.778 1.00 77.44 85 ILE A N 1
ATOM 619 C CA . ILE A 1 85 ? 16.209 9.490 -18.957 1.00 77.44 85 ILE A CA 1
ATOM 620 C C . ILE A 1 85 ? 16.175 8.921 -20.367 1.00 77.44 85 ILE A C 1
ATOM 622 O O . ILE A 1 85 ? 17.208 8.903 -21.015 1.00 77.44 85 ILE A O 1
ATOM 626 N N . SER A 1 86 ? 15.014 8.520 -20.879 1.00 73.75 86 SER A N 1
ATOM 627 C CA . SER A 1 86 ? 14.882 7.982 -22.233 1.00 73.75 86 SER A CA 1
ATOM 628 C C . SER A 1 86 ? 15.321 8.998 -23.286 1.00 73.75 86 SER A C 1
ATOM 630 O O . SER A 1 86 ? 16.044 8.643 -24.207 1.00 73.75 86 SER A O 1
ATOM 632 N N . SER A 1 87 ? 14.930 10.266 -23.146 1.00 72.56 87 SER A N 1
ATOM 633 C CA . SER A 1 87 ? 15.318 11.338 -24.075 1.00 72.56 87 SER A CA 1
ATOM 634 C C . SER A 1 87 ? 16.794 11.728 -23.965 1.00 72.56 87 SER A C 1
ATOM 636 O O . SER A 1 87 ? 17.427 11.975 -24.986 1.00 72.56 87 SER A O 1
ATOM 638 N N . LYS A 1 88 ? 17.380 11.740 -22.760 1.00 67.44 88 LYS A N 1
ATOM 639 C CA . LYS A 1 88 ? 18.826 11.982 -22.581 1.00 67.44 88 LYS A CA 1
ATOM 640 C C . LYS A 1 88 ? 19.684 10.778 -22.965 1.00 67.44 88 LYS A C 1
ATOM 642 O O . LYS A 1 88 ? 20.817 10.950 -23.408 1.00 67.44 88 LYS A O 1
ATOM 647 N N . ALA A 1 89 ? 19.165 9.571 -22.784 1.00 64.38 89 ALA A N 1
ATOM 648 C CA . ALA A 1 89 ? 19.874 8.335 -23.055 1.00 64.38 89 ALA A CA 1
ATOM 649 C C . ALA A 1 89 ? 19.676 7.843 -24.488 1.00 64.38 89 ALA A C 1
ATOM 651 O O . ALA A 1 89 ? 20.501 7.045 -24.906 1.00 64.38 89 ALA A O 1
ATOM 652 N N . SER A 1 90 ? 18.665 8.273 -25.262 1.00 65.88 90 SER A N 1
ATOM 653 C CA . SER A 1 90 ? 18.463 7.758 -26.635 1.00 65.88 90 SER A CA 1
ATOM 654 C C . SER A 1 90 ? 19.710 7.937 -27.514 1.00 65.88 90 SER A C 1
ATOM 656 O O . SER A 1 90 ? 20.065 7.039 -28.269 1.00 65.88 90 SER A O 1
ATOM 658 N N . GLY A 1 91 ? 20.464 9.027 -27.325 1.00 70.31 91 GLY A N 1
ATOM 659 C CA . GLY A 1 91 ? 21.755 9.235 -27.992 1.00 70.31 91 GLY A CA 1
ATOM 660 C C . GLY A 1 91 ? 22.906 8.345 -27.487 1.00 70.31 91 GLY A C 1
ATOM 661 O O . GLY A 1 91 ? 23.893 8.165 -28.192 1.00 70.31 91 GLY A O 1
ATOM 662 N N . GLN A 1 92 ? 22.811 7.785 -26.277 1.00 73.31 92 GLN A N 1
ATOM 663 C CA . GLN A 1 92 ? 23.745 6.772 -25.756 1.00 73.31 92 GLN A CA 1
ATOM 664 C C . GLN A 1 92 ? 23.289 5.342 -26.087 1.00 73.31 92 GLN A C 1
ATOM 666 O O . GLN A 1 92 ? 24.135 4.465 -26.233 1.00 73.31 92 GLN A O 1
ATOM 671 N N . TRP A 1 93 ? 21.981 5.117 -26.256 1.00 79.19 93 TRP A N 1
ATOM 672 C CA . TRP A 1 93 ? 21.411 3.847 -26.703 1.00 79.19 93 TRP A CA 1
ATOM 673 C C . TRP A 1 93 ? 21.915 3.462 -28.089 1.00 79.19 93 TRP A C 1
ATOM 675 O O . TRP A 1 93 ? 22.263 2.306 -28.260 1.00 79.19 93 TRP A O 1
ATOM 685 N N . GLY A 1 94 ? 22.090 4.414 -29.012 1.00 82.19 94 GLY A N 1
ATOM 686 C CA . GLY A 1 94 ? 22.703 4.124 -30.317 1.00 82.19 94 GLY A CA 1
ATOM 687 C C . GLY A 1 94 ? 24.132 3.564 -30.216 1.00 82.19 94 GLY A C 1
ATOM 688 O O . GLY A 1 94 ? 24.481 2.618 -30.903 1.00 82.19 94 GLY A O 1
ATOM 689 N N . LYS A 1 95 ? 24.956 4.050 -29.274 1.00 82.88 95 LYS A N 1
ATOM 690 C CA . LYS A 1 95 ? 26.301 3.474 -29.050 1.00 82.88 95 LYS A CA 1
ATOM 691 C C . LYS A 1 95 ? 26.244 2.082 -28.419 1.00 82.88 95 LYS A C 1
ATOM 693 O O . LYS A 1 95 ? 27.145 1.273 -28.618 1.00 82.88 95 LYS A O 1
ATOM 698 N N . LEU A 1 96 ? 25.225 1.823 -27.602 1.00 85.31 96 LEU A N 1
ATOM 699 C CA . LEU A 1 96 ? 24.983 0.496 -27.040 1.00 85.31 96 LEU A CA 1
ATOM 700 C C . LEU A 1 96 ? 24.417 -0.460 -28.089 1.00 85.31 96 LEU A C 1
ATOM 702 O O . LEU A 1 96 ? 24.728 -1.640 -28.012 1.00 85.31 96 LEU A O 1
ATOM 706 N N . GLU A 1 97 ? 23.640 0.040 -29.049 1.00 84.62 97 GLU A N 1
ATOM 707 C CA . GLU A 1 97 ? 23.159 -0.695 -30.219 1.00 84.62 97 GLU A CA 1
ATOM 708 C C . GLU A 1 97 ? 24.347 -1.159 -31.059 1.00 84.62 97 GLU A C 1
ATOM 710 O O . GLU A 1 97 ? 24.494 -2.362 -31.232 1.00 84.62 97 GLU A O 1
ATOM 715 N N . ASP A 1 98 ? 25.288 -0.271 -31.393 1.00 88.50 98 ASP A N 1
ATOM 71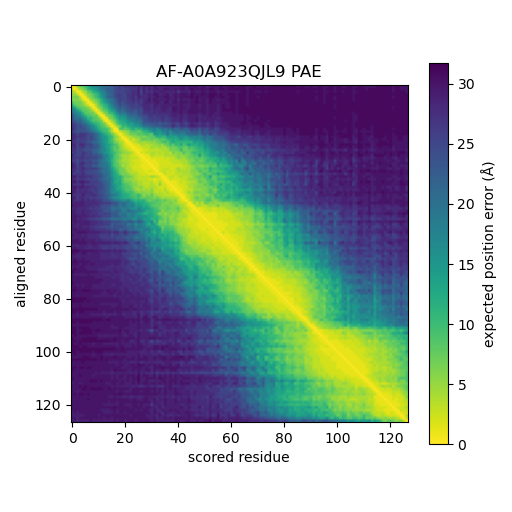6 C CA . ASP A 1 98 ? 26.525 -0.647 -32.096 1.00 88.50 98 ASP A CA 1
ATOM 717 C C . ASP A 1 98 ? 27.323 -1.732 -31.336 1.00 88.50 98 ASP A C 1
ATOM 719 O O . ASP A 1 98 ? 27.747 -2.742 -31.899 1.00 88.50 98 ASP A O 1
ATOM 723 N N . ILE A 1 99 ? 27.513 -1.566 -30.017 1.00 90.19 99 ILE A N 1
ATOM 724 C CA . ILE A 1 99 ? 28.250 -2.537 -29.183 1.00 90.19 99 ILE A CA 1
ATOM 725 C C . ILE A 1 99 ? 27.488 -3.864 -29.065 1.00 90.19 99 ILE A C 1
ATOM 727 O O . ILE A 1 99 ? 28.099 -4.937 -29.000 1.00 90.19 99 ILE A O 1
ATOM 731 N N . PHE A 1 100 ? 26.162 -3.807 -28.986 1.00 90.94 100 PHE A N 1
ATOM 732 C CA . PHE A 1 100 ? 25.304 -4.979 -28.910 1.00 90.94 100 PHE A CA 1
ATOM 733 C C . PHE A 1 100 ? 25.316 -5.735 -30.233 1.00 90.94 100 PHE A C 1
ATOM 735 O O . PHE A 1 100 ? 25.543 -6.942 -30.212 1.00 90.94 100 PHE A O 1
ATOM 742 N N . GLU A 1 101 ? 25.162 -5.046 -31.362 1.00 91.25 101 GLU A N 1
ATOM 743 C CA . GLU A 1 101 ? 25.290 -5.613 -32.701 1.00 91.25 101 GLU A CA 1
ATOM 744 C C . GLU A 1 101 ? 26.646 -6.290 -32.879 1.00 91.25 101 GLU A C 1
ATOM 746 O O . GLU A 1 101 ? 26.691 -7.453 -33.270 1.00 91.25 101 GLU A O 1
ATOM 751 N N . ASP A 1 102 ? 27.745 -5.648 -32.477 1.00 91.12 102 ASP A N 1
ATOM 752 C CA . ASP A 1 102 ? 29.082 -6.249 -32.512 1.00 91.12 102 ASP A CA 1
ATOM 753 C C . ASP A 1 102 ? 29.176 -7.520 -31.652 1.00 91.12 102 ASP A C 1
ATOM 755 O O . ASP A 1 102 ? 29.798 -8.520 -32.035 1.00 91.12 102 ASP A O 1
ATOM 759 N N . ARG A 1 103 ? 28.569 -7.514 -30.459 1.00 93.19 103 ARG A N 1
ATOM 760 C CA . ARG A 1 103 ? 28.553 -8.680 -29.561 1.00 93.19 103 ARG A CA 1
ATOM 761 C C . ARG A 1 103 ? 27.677 -9.805 -30.106 1.00 93.19 103 ARG A C 1
ATOM 763 O O . ARG A 1 103 ? 28.102 -10.961 -30.039 1.00 93.19 103 ARG A O 1
ATOM 770 N N . VAL A 1 104 ? 26.515 -9.484 -30.666 1.00 92.62 104 VAL A N 1
ATOM 771 C CA . VAL A 1 104 ? 25.591 -10.434 -31.295 1.00 92.62 104 VAL A CA 1
ATOM 772 C C . VAL A 1 104 ? 26.213 -11.018 -32.557 1.00 92.62 104 VAL A C 1
ATOM 774 O O . VAL A 1 104 ? 26.288 -12.237 -32.677 1.00 92.62 104 VAL A O 1
ATOM 777 N N . ALA A 1 105 ? 26.766 -10.190 -33.442 1.00 91.00 105 ALA A N 1
ATOM 778 C CA . ALA A 1 105 ? 27.478 -10.626 -34.638 1.00 91.00 105 ALA A CA 1
ATOM 779 C C . ALA A 1 105 ? 28.652 -11.547 -34.281 1.00 91.00 105 ALA A C 1
ATOM 781 O O . ALA A 1 105 ? 28.824 -12.609 -34.877 1.00 91.00 105 ALA A O 1
ATOM 782 N N . LYS A 1 106 ? 29.434 -11.207 -33.248 1.00 89.38 106 LYS A N 1
ATOM 783 C CA . LYS A 1 106 ? 30.538 -12.057 -32.776 1.00 89.38 106 LYS A CA 1
ATOM 784 C C . LYS A 1 106 ? 30.057 -13.384 -32.182 1.00 89.38 106 LYS A C 1
ATOM 786 O O . LYS A 1 106 ? 30.747 -14.391 -32.337 1.00 89.38 106 LYS A O 1
ATOM 791 N N . ALA A 1 107 ? 28.911 -13.405 -31.502 1.00 93.50 107 ALA A N 1
ATOM 792 C CA . ALA A 1 107 ? 28.314 -14.631 -30.973 1.00 93.50 107 ALA A CA 1
ATOM 793 C C . ALA A 1 107 ? 27.761 -15.530 -32.092 1.00 93.50 107 ALA A C 1
ATOM 795 O O . ALA A 1 107 ? 28.028 -16.730 -32.093 1.00 93.50 107 ALA A O 1
ATOM 796 N N . LEU A 1 108 ? 27.069 -14.947 -33.073 1.00 91.56 108 LEU A N 1
ATOM 797 C CA . LEU A 1 108 ? 26.545 -15.649 -34.246 1.00 91.56 108 LEU A CA 1
ATOM 798 C C . LEU A 1 108 ? 27.670 -16.238 -35.106 1.00 91.56 108 LEU A C 1
ATOM 800 O O . LEU A 1 108 ? 27.625 -17.420 -35.443 1.00 91.56 108 LEU A O 1
ATOM 804 N N . ASN A 1 109 ? 28.736 -15.471 -35.346 1.00 88.81 109 ASN A N 1
ATOM 805 C CA . ASN A 1 109 ? 29.927 -15.961 -36.041 1.00 88.81 109 ASN A CA 1
ATOM 806 C C . ASN A 1 109 ? 30.587 -17.134 -35.298 1.00 88.81 109 ASN A C 1
ATOM 808 O O . ASN A 1 109 ? 31.018 -18.101 -35.922 1.00 88.81 109 ASN A O 1
ATOM 812 N N . LYS A 1 110 ? 30.638 -17.101 -33.957 1.00 88.75 110 LYS A N 1
ATOM 813 C CA . LYS A 1 110 ? 31.137 -18.235 -33.154 1.00 88.75 110 LYS A CA 1
ATOM 814 C C . LYS A 1 110 ? 30.260 -19.484 -33.257 1.00 88.75 110 LYS A C 1
ATOM 816 O O . LYS A 1 110 ? 30.775 -20.582 -33.073 1.00 88.75 110 LYS A O 1
ATOM 821 N N . LEU A 1 111 ? 28.970 -19.323 -33.537 1.00 89.31 111 LEU A N 1
ATOM 822 C CA . LEU A 1 111 ? 28.030 -20.417 -33.788 1.00 89.31 111 LEU A CA 1
ATOM 823 C C . LEU A 1 111 ? 28.033 -20.884 -35.254 1.00 89.31 111 LEU A C 1
ATOM 825 O O . LEU A 1 111 ? 27.247 -21.755 -35.613 1.00 89.31 111 LEU A O 1
ATOM 829 N N . GLY A 1 112 ? 28.920 -20.339 -36.095 1.00 84.75 112 GLY A N 1
ATOM 830 C CA . GLY A 1 112 ? 29.055 -20.730 -37.497 1.00 84.75 112 GLY A CA 1
ATOM 831 C C . GLY A 1 112 ? 28.011 -20.111 -38.423 1.00 84.75 112 GLY A C 1
ATOM 832 O O . GLY A 1 112 ? 27.885 -20.564 -39.556 1.00 84.75 112 GLY A O 1
ATOM 833 N N . VAL A 1 113 ? 27.271 -19.093 -37.967 1.00 90.00 113 VAL A N 1
ATOM 834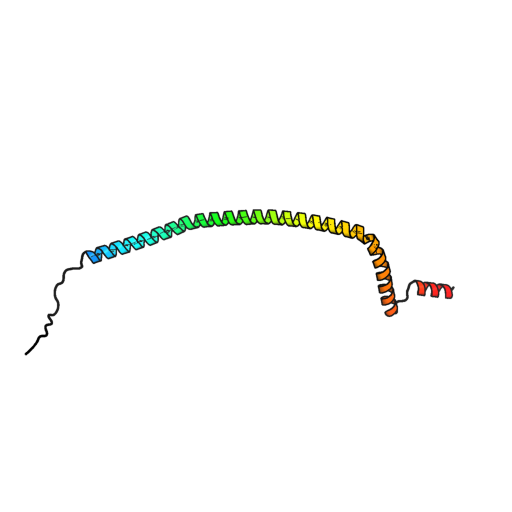 C CA . VAL A 1 113 ? 26.347 -18.327 -38.812 1.00 90.00 113 VAL A CA 1
ATOM 835 C C . VAL A 1 113 ? 27.163 -17.286 -39.588 1.00 90.00 113 VAL A C 1
ATOM 837 O O . VAL A 1 113 ? 27.703 -16.379 -38.954 1.00 90.00 113 VAL A O 1
ATOM 840 N N . PRO A 1 114 ? 27.281 -17.394 -40.925 1.00 80.81 114 PRO A N 1
ATOM 841 C CA . PRO A 1 114 ? 28.044 -16.440 -41.725 1.00 80.81 114 PRO A CA 1
ATOM 842 C C . PRO A 1 114 ? 27.368 -15.069 -41.742 1.00 80.81 114 PRO A C 1
ATOM 844 O O . PRO A 1 114 ? 26.138 -14.977 -41.795 1.00 80.81 114 PRO A O 1
ATOM 847 N N . SER A 1 115 ? 28.157 -13.993 -41.732 1.00 84.69 115 SER A N 1
ATOM 848 C CA . SER A 1 115 ? 27.606 -12.641 -41.805 1.00 84.69 115 SER A CA 1
ATOM 849 C C . SER A 1 115 ? 27.170 -12.284 -43.232 1.00 84.69 115 SER A C 1
ATOM 851 O O . SER A 1 115 ? 27.649 -12.848 -44.217 1.00 84.69 115 SER A O 1
ATOM 853 N N . ALA A 1 116 ? 26.297 -11.283 -43.370 1.00 82.06 116 ALA A N 1
ATOM 854 C CA . ALA A 1 116 ? 25.853 -10.802 -44.681 1.00 82.06 116 ALA A CA 1
ATOM 855 C C 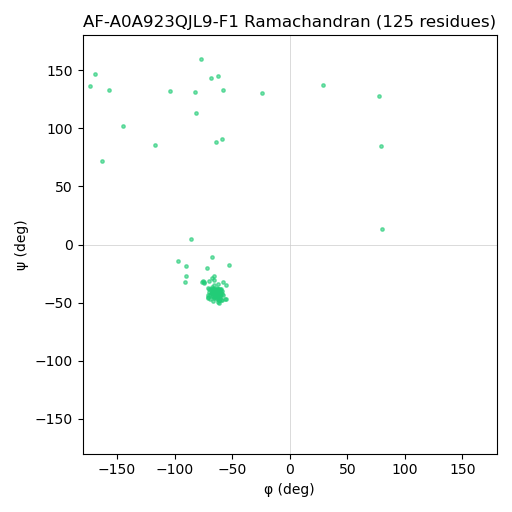. ALA A 1 116 ? 27.017 -10.319 -45.573 1.00 82.06 116 ALA A C 1
ATOM 857 O O . ALA A 1 116 ? 26.971 -10.479 -46.792 1.00 82.06 116 ALA A O 1
ATOM 858 N N . LYS A 1 117 ? 28.084 -9.770 -44.973 1.00 82.56 117 LYS A N 1
ATOM 859 C CA . LYS A 1 117 ? 29.295 -9.355 -45.700 1.00 82.56 117 LYS A CA 1
ATOM 860 C C . LYS A 1 117 ? 30.063 -10.552 -46.257 1.00 82.56 117 LYS A C 1
ATOM 862 O O . LYS A 1 117 ? 30.558 -10.472 -47.377 1.00 82.56 117 LYS A O 1
ATOM 867 N N . ASP A 1 118 ? 30.123 -11.650 -45.508 1.00 83.25 118 ASP A N 1
ATOM 868 C CA . ASP A 1 118 ? 30.805 -12.873 -45.944 1.00 83.25 118 ASP A CA 1
ATOM 869 C C . ASP A 1 118 ? 30.079 -13.503 -47.138 1.00 83.25 118 ASP A C 1
ATOM 871 O O . ASP A 1 118 ? 30.712 -13.916 -48.108 1.00 83.25 118 ASP A O 1
ATOM 875 N N . ILE A 1 119 ? 28.742 -13.495 -47.109 1.00 85.00 119 ILE A N 1
ATOM 876 C CA . ILE A 1 119 ? 27.902 -13.964 -48.219 1.00 85.00 119 ILE A CA 1
ATOM 877 C C . ILE A 1 119 ? 28.080 -13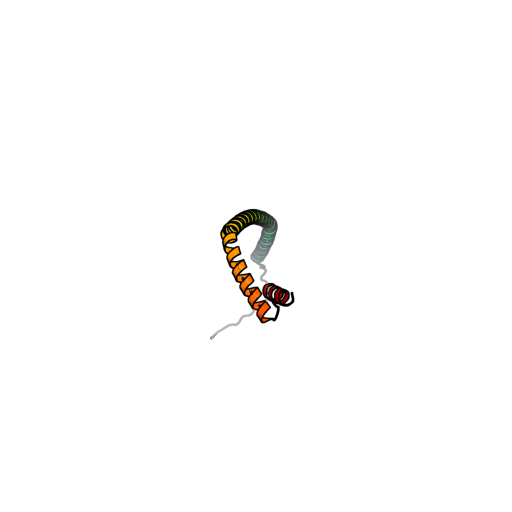.067 -49.453 1.00 85.00 119 ILE A C 1
ATOM 879 O O . ILE A 1 119 ? 28.259 -13.569 -50.560 1.00 85.00 119 ILE A O 1
ATOM 883 N N . ALA A 1 120 ? 28.082 -11.742 -49.280 1.00 85.19 120 ALA A N 1
ATOM 884 C CA . ALA A 1 120 ? 28.271 -10.803 -50.386 1.00 85.19 120 ALA A CA 1
ATOM 885 C C . ALA A 1 120 ? 29.663 -10.924 -51.035 1.00 85.19 120 ALA A C 1
ATOM 887 O O . ALA A 1 120 ? 29.776 -10.916 -52.259 1.00 85.19 120 ALA A O 1
ATOM 888 N N . ALA A 1 121 ? 30.717 -11.082 -50.229 1.00 86.81 121 ALA A N 1
ATOM 889 C CA . ALA A 1 121 ? 32.076 -11.299 -50.722 1.00 86.81 121 ALA A CA 1
ATOM 890 C C . ALA A 1 121 ? 32.228 -12.638 -51.461 1.00 86.81 121 ALA A C 1
ATOM 892 O O . ALA A 1 121 ? 33.037 -12.738 -52.382 1.00 86.81 121 ALA A O 1
ATOM 893 N N . LEU A 1 122 ? 31.457 -13.657 -51.070 1.00 84.94 122 LEU A N 1
ATOM 894 C CA . LEU A 1 122 ? 31.406 -14.928 -51.783 1.00 84.94 122 LEU A CA 1
ATOM 895 C C . LEU A 1 122 ? 30.689 -14.781 -53.131 1.00 84.94 122 LEU A C 1
ATOM 897 O O . LEU A 1 122 ? 31.226 -15.224 -54.139 1.00 84.94 122 LEU A O 1
ATOM 901 N N . ASN A 1 123 ? 29.534 -14.109 -53.165 1.00 84.81 123 ASN A N 1
ATOM 902 C CA . ASN A 1 123 ? 28.789 -13.867 -54.406 1.00 84.81 123 ASN A CA 1
ATOM 903 C C . ASN A 1 123 ? 29.624 -13.091 -55.434 1.00 84.81 123 ASN A C 1
ATOM 905 O O . ASN A 1 123 ? 29.688 -13.492 -56.588 1.00 84.81 123 ASN A O 1
ATOM 909 N N . ALA A 1 124 ? 30.357 -12.061 -55.003 1.00 88.75 124 ALA A N 1
ATOM 910 C CA . ALA A 1 124 ? 31.233 -11.279 -55.880 1.00 88.75 124 ALA A CA 1
ATOM 911 C C . ALA A 1 124 ? 32.458 -12.048 -56.420 1.00 88.75 124 ALA A C 1
ATOM 913 O O . ALA A 1 124 ? 33.182 -11.522 -57.257 1.00 88.75 124 ALA A O 1
ATOM 914 N N . ARG A 1 125 ? 32.748 -13.247 -55.897 1.00 80.25 125 ARG A N 1
ATOM 915 C CA . ARG A 1 125 ? 33.776 -14.156 -56.435 1.00 80.25 125 ARG A CA 1
ATOM 916 C C . ARG A 1 125 ? 33.196 -15.234 -57.351 1.00 80.25 125 ARG A C 1
ATOM 918 O O . ARG A 1 125 ? 33.971 -15.965 -57.964 1.00 80.25 125 ARG A O 1
ATOM 925 N N . ILE A 1 126 ? 31.876 -15.410 -57.330 1.00 83.94 126 ILE A N 1
ATOM 926 C CA . ILE A 1 126 ? 31.150 -16.376 -58.156 1.00 83.94 126 ILE A CA 1
ATOM 927 C C . ILE A 1 126 ? 30.718 -15.723 -59.480 1.00 83.94 126 ILE A C 1
ATOM 929 O O . ILE A 1 126 ? 30.695 -16.426 -60.489 1.00 83.94 126 ILE A O 1
ATOM 933 N N . ASP A 1 127 ? 30.428 -14.416 -59.471 1.00 57.19 127 ASP A N 1
ATOM 934 C CA . ASP A 1 127 ? 30.320 -13.567 -60.674 1.00 57.19 127 ASP A CA 1
ATOM 935 C C . ASP A 1 127 ? 31.695 -13.285 -61.311 1.00 57.19 127 ASP A C 1
ATOM 937 O O . ASP A 1 127 ? 31.766 -13.246 -62.563 1.00 57.19 127 ASP A O 1
#

Foldseek 3Di:
DDDDDDDDDDDDDPPPPVVVVVVVVVVVVVVVVVVVVVVVCVVVVVVVVVVVVVVVVVVVVVVVVVVVVVVVVVVVVVVVVVVVCCVVCVVVVVVVVVVVCVVVVVVCVVVVNDDPVRVVVVVVVVD